Protein AF-A0A0S8FRU2-F1 (afdb_monomer_lite)

Secondary structure (DSSP, 8-state):
--GGGGS-HHHHHHHH--HHHHHHHHHHHHHHTT-SS-S-HHHHHHHHHHHHHHHHHHHHSGGGTT-

Foldseek 3Di:
DCVCVVDDPVCVVVVVDCPVVVVLVVVLCVVCVVVPDDPDPVVSVVSSVVSVVVVVVVCVPCVNVVD

Structure (mmCIF, N/CA/C/O backbone):
data_AF-A0A0S8FRU2-F1
#
_entry.id   AF-A0A0S8FRU2-F1
#
loop_
_atom_site.group_PDB
_atom_site.id
_atom_site.type_symbol
_atom_site.label_atom_id
_atom_site.label_alt_id
_atom_site.label_comp_id
_atom_site.label_asym_id
_atom_site.label_entity_id
_atom_site.label_seq_id
_atom_site.pdbx_PDB_ins_code
_atom_site.Cartn_x
_atom_site.Cartn_y
_atom_site.Cartn_z
_atom_site.occupancy
_atom_site.B_iso_or_equiv
_atom_site.auth_seq_id
_atom_site.auth_comp_id
_atom_site.auth_asym_id
_atom_site.auth_atom_id
_atom_site.pdbx_PDB_model_num
ATOM 1 N N . MET A 1 1 ? -24.314 -11.448 -2.292 1.00 60.56 1 MET A N 1
ATOM 2 C CA . MET A 1 1 ? -23.438 -10.376 -1.759 1.00 60.56 1 MET A CA 1
ATOM 3 C C . MET A 1 1 ? -23.884 -9.917 -0.351 1.00 60.56 1 MET A C 1
ATOM 5 O O . MET A 1 1 ? -24.041 -8.734 -0.111 1.00 60.56 1 MET A O 1
ATOM 9 N N . LEU A 1 2 ? -24.095 -10.833 0.609 1.00 71.44 2 LEU A N 1
ATOM 10 C CA . LEU A 1 2 ? -24.503 -10.482 1.994 1.00 71.44 2 LEU A CA 1
ATOM 11 C C . LEU A 1 2 ? -23.716 -11.256 3.068 1.00 71.44 2 LEU A C 1
ATOM 13 O O . LEU A 1 2 ? -24.054 -11.217 4.244 1.00 71.44 2 LEU A O 1
ATOM 17 N N . VAL A 1 3 ? -22.649 -11.959 2.675 1.00 80.19 3 VAL A N 1
ATOM 18 C CA . VAL A 1 3 ? -21.882 -12.842 3.572 1.00 80.19 3 VAL A CA 1
ATOM 19 C C . VAL A 1 3 ? -21.250 -12.063 4.734 1.00 80.19 3 VAL A C 1
ATOM 21 O O . VAL A 1 3 ? -21.197 -12.577 5.844 1.00 80.19 3 VAL A O 1
ATOM 24 N N . PHE A 1 4 ? -20.880 -10.794 4.524 1.00 75.31 4 PHE A N 1
ATOM 25 C CA . PHE A 1 4 ? -20.251 -9.959 5.553 1.00 75.31 4 PHE A CA 1
ATOM 26 C C . PHE A 1 4 ? -21.160 -9.641 6.755 1.00 75.31 4 PHE A C 1
ATOM 28 O O . PHE A 1 4 ? -20.642 -9.332 7.818 1.00 75.31 4 PHE A O 1
ATOM 35 N N . LEU A 1 5 ? -22.493 -9.740 6.627 1.00 81.19 5 LEU A N 1
ATOM 36 C CA . LEU A 1 5 ? -23.442 -9.464 7.722 1.00 81.19 5 LEU A CA 1
ATOM 37 C C . LEU A 1 5 ? -23.396 -10.505 8.848 1.00 81.19 5 LEU A C 1
ATOM 39 O O . LEU A 1 5 ? -23.926 -10.253 9.926 1.00 81.19 5 LEU A O 1
ATOM 43 N N . LYS A 1 6 ? -22.780 -11.666 8.596 1.00 84.50 6 LYS A N 1
ATOM 44 C CA . LYS A 1 6 ? -22.569 -12.717 9.598 1.00 84.50 6 LYS A CA 1
ATOM 45 C C . LYS A 1 6 ? -21.336 -12.466 10.479 1.00 84.50 6 LYS A C 1
ATOM 47 O O . LYS A 1 6 ? -21.197 -13.119 11.504 1.00 84.50 6 LYS A O 1
ATOM 52 N N . GLU A 1 7 ? -20.473 -11.528 10.089 1.00 79.19 7 GLU A N 1
ATOM 53 C CA . GLU A 1 7 ? -19.207 -11.215 10.762 1.00 79.19 7 GLU A CA 1
ATOM 54 C C . GLU A 1 7 ? -19.342 -10.047 11.754 1.00 79.19 7 GLU A C 1
ATOM 56 O O . GLU A 1 7 ? -20.324 -9.302 11.730 1.00 79.19 7 GLU A O 1
ATOM 61 N N . ASP A 1 8 ? -18.322 -9.832 12.593 1.00 83.00 8 ASP A N 1
ATOM 62 C CA . ASP A 1 8 ? -18.258 -8.703 13.535 1.00 83.00 8 ASP A CA 1
ATOM 63 C C . ASP A 1 8 ? -18.386 -7.347 12.804 1.00 83.00 8 ASP A C 1
ATOM 65 O O . ASP A 1 8 ? -17.732 -7.085 11.787 1.00 83.00 8 ASP A O 1
ATOM 69 N N . LYS A 1 9 ? -19.188 -6.434 13.370 1.00 80.31 9 LYS A N 1
ATOM 70 C CA . LYS A 1 9 ? -19.388 -5.059 12.883 1.00 80.31 9 LYS A CA 1
ATOM 71 C C . LYS A 1 9 ? -18.078 -4.283 12.702 1.00 80.31 9 LYS A C 1
ATOM 73 O O . LYS A 1 9 ? -18.006 -3.415 11.829 1.00 80.31 9 LYS A O 1
ATOM 78 N N . LYS A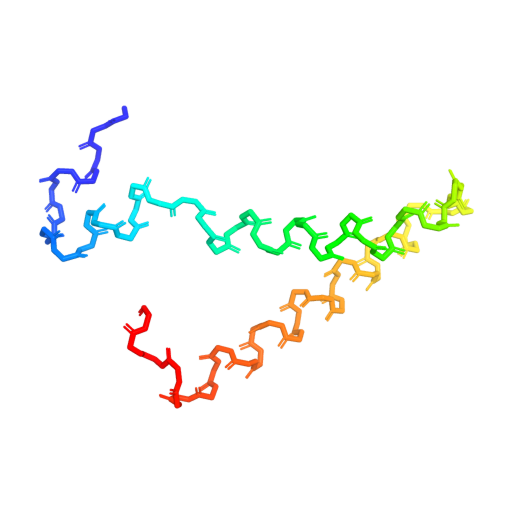 1 10 ? -17.034 -4.597 13.477 1.00 79.25 10 LYS A N 1
ATOM 79 C CA . LYS A 1 10 ? -15.685 -4.026 13.308 1.00 79.25 10 LYS A CA 1
ATOM 80 C C . LYS A 1 10 ? -15.088 -4.360 11.940 1.00 79.25 10 LYS A C 1
ATOM 82 O O . LYS A 1 10 ? -14.433 -3.515 11.330 1.00 79.25 10 LYS A O 1
ATOM 87 N N . LEU A 1 11 ? -15.349 -5.562 11.427 1.00 78.69 11 LEU A N 1
ATOM 88 C CA . LEU A 1 11 ? -14.873 -6.007 10.121 1.00 78.69 11 LEU A CA 1
ATOM 89 C C . LEU A 1 11 ? -15.644 -5.332 8.980 1.00 78.69 11 LEU A C 1
ATOM 91 O O . LEU A 1 11 ? -15.088 -5.110 7.908 1.00 78.69 11 LEU A O 1
ATOM 95 N N . TRP A 1 12 ? -16.896 -4.924 9.205 1.00 83.06 12 TRP A N 1
ATOM 96 C CA . TRP A 1 12 ? -17.733 -4.330 8.158 1.00 83.06 12 TRP A CA 1
ATOM 97 C C . TRP A 1 12 ? -17.159 -3.025 7.621 1.00 83.06 12 TRP A C 1
ATOM 99 O O . TRP A 1 12 ? -17.283 -2.755 6.432 1.00 83.06 12 TRP A O 1
ATOM 109 N N . VAL A 1 13 ? -16.546 -2.201 8.475 1.00 80.00 13 VAL A N 1
ATOM 110 C CA . VAL A 1 13 ? -15.902 -0.948 8.042 1.00 80.00 13 VAL A CA 1
ATOM 111 C C . VAL A 1 13 ? -14.746 -1.249 7.085 1.00 80.00 13 VAL A C 1
ATOM 113 O O . VAL A 1 13 ? -14.599 -0.584 6.060 1.00 80.00 13 VAL A O 1
ATOM 116 N N . LYS A 1 14 ? -13.975 -2.300 7.379 1.00 79.12 14 LYS A N 1
ATOM 117 C CA . LYS A 1 14 ? -12.848 -2.744 6.554 1.00 79.12 14 LYS A CA 1
ATOM 118 C C . LYS A 1 14 ? -13.330 -3.360 5.239 1.00 79.12 14 LYS A C 1
ATOM 120 O O . LYS A 1 14 ? -12.900 -2.933 4.181 1.00 79.12 14 LYS A O 1
ATOM 125 N N . VAL A 1 15 ? -14.292 -4.282 5.291 1.00 82.62 15 VAL A N 1
ATOM 126 C CA . VAL A 1 15 ? -14.841 -4.971 4.106 1.00 82.62 15 VAL A CA 1
ATOM 127 C C . VAL A 1 15 ? -15.551 -4.009 3.150 1.00 82.62 15 VAL A C 1
A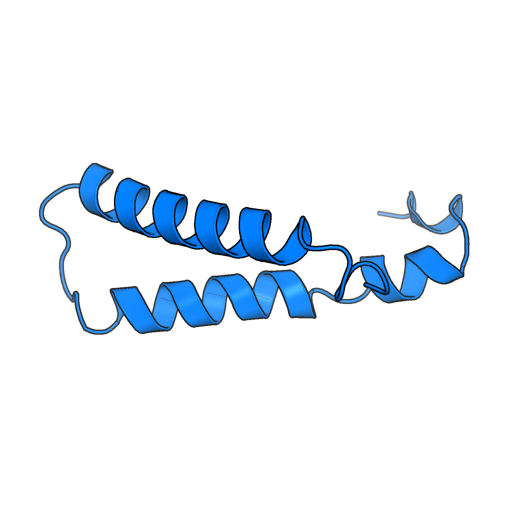TOM 129 O O . VAL A 1 15 ? -15.479 -4.182 1.938 1.00 82.62 15 VAL A O 1
ATOM 132 N N . ARG A 1 16 ? -16.216 -2.971 3.675 1.00 80.81 16 ARG A N 1
ATOM 133 C CA . ARG A 1 16 ? -16.888 -1.954 2.851 1.00 80.81 16 ARG A CA 1
ATOM 134 C C . ARG A 1 16 ? -15.926 -1.002 2.144 1.00 80.81 16 ARG A C 1
ATOM 136 O O . ARG A 1 16 ? -16.358 -0.321 1.220 1.00 80.81 16 ARG A O 1
ATOM 143 N N . THR A 1 17 ? -14.668 -0.905 2.580 1.00 82.88 17 THR A N 1
ATOM 144 C CA . THR A 1 17 ? -13.712 0.055 2.017 1.00 82.88 17 THR A CA 1
ATOM 145 C C . THR A 1 17 ? -12.641 -0.645 1.190 1.00 82.88 17 THR A C 1
ATOM 147 O O . THR A 1 17 ? -11.881 -1.480 1.664 1.00 82.88 17 THR A O 1
ATOM 150 N N . THR A 1 18 ? -12.530 -0.246 -0.072 1.00 88.25 18 THR A N 1
ATOM 151 C CA . THR A 1 18 ? -11.507 -0.729 -1.012 1.00 88.25 18 THR A CA 1
ATOM 152 C C . THR A 1 18 ? -10.225 0.102 -0.969 1.00 88.25 18 THR A C 1
ATOM 154 O O . THR A 1 18 ? -9.301 -0.170 -1.730 1.00 88.25 18 THR A O 1
ATOM 157 N N . ASN A 1 19 ? -10.118 1.067 -0.046 1.00 86.88 19 ASN A N 1
ATOM 158 C CA . ASN A 1 19 ? -9.015 2.033 0.066 1.00 86.88 19 ASN A CA 1
ATOM 159 C C . ASN A 1 19 ? -7.618 1.393 0.006 1.00 86.88 19 ASN A C 1
ATOM 161 O O . ASN A 1 19 ? -6.708 1.931 -0.625 1.00 86.88 19 ASN A O 1
ATOM 165 N N . VAL A 1 20 ? -7.430 0.244 0.662 1.00 85.19 20 VAL A N 1
ATOM 166 C CA . VAL A 1 20 ? -6.142 -0.470 0.673 1.00 85.19 20 VAL A CA 1
ATOM 167 C C . VAL A 1 20 ? -5.809 -1.021 -0.716 1.00 85.19 20 VAL A C 1
ATOM 169 O O . VAL A 1 20 ? -4.696 -0.831 -1.211 1.00 85.19 20 VAL A O 1
ATOM 172 N N . ILE A 1 21 ? -6.791 -1.645 -1.367 1.00 87.62 21 ILE A N 1
ATOM 173 C CA . ILE A 1 21 ? -6.662 -2.237 -2.702 1.00 87.62 21 ILE A CA 1
ATOM 174 C C . ILE A 1 21 ? -6.462 -1.133 -3.750 1.00 87.62 21 ILE A C 1
ATOM 176 O O . ILE A 1 21 ? -5.553 -1.200 -4.578 1.00 87.62 21 ILE A O 1
ATOM 180 N N . GLU A 1 22 ? -7.250 -0.064 -3.675 1.00 91.38 22 GLU A N 1
ATOM 181 C CA . GLU A 1 22 ? -7.137 1.093 -4.563 1.00 91.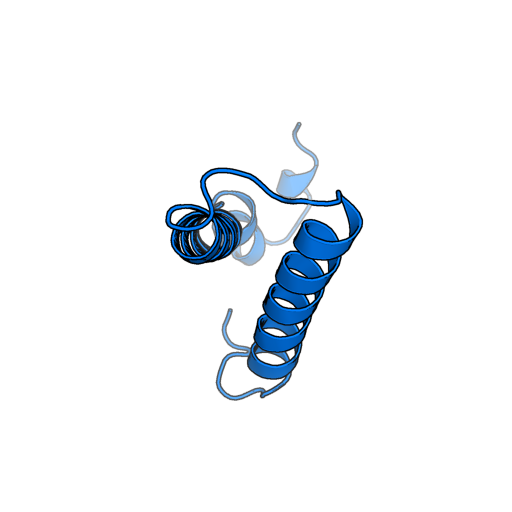38 22 GLU A CA 1
ATOM 182 C C . GLU A 1 22 ? -5.774 1.771 -4.452 1.00 91.38 22 GLU A C 1
ATOM 184 O O . GLU A 1 22 ? -5.172 2.131 -5.467 1.00 91.38 22 GLU A O 1
ATOM 189 N N . ARG A 1 23 ? -5.241 1.894 -3.230 1.00 90.81 23 ARG A N 1
ATOM 190 C CA . ARG A 1 23 ? -3.902 2.441 -2.998 1.00 90.81 23 ARG A CA 1
ATOM 191 C C . ARG A 1 23 ? -2.816 1.580 -3.644 1.00 90.81 23 ARG A C 1
ATOM 193 O O . ARG A 1 23 ? -1.913 2.140 -4.265 1.00 90.81 23 ARG A O 1
ATOM 200 N N . LEU A 1 24 ? -2.917 0.252 -3.549 1.00 91.19 24 LEU A N 1
ATOM 201 C CA . LEU A 1 24 ? -1.988 -0.672 -4.206 1.00 91.19 24 LEU A CA 1
ATOM 202 C C . LEU A 1 24 ? -2.029 -0.502 -5.734 1.00 91.19 24 LEU A C 1
ATOM 204 O O . LEU A 1 24 ? -0.987 -0.315 -6.365 1.00 91.19 24 LEU A O 1
ATOM 208 N N . PHE A 1 25 ? -3.225 -0.479 -6.330 1.00 91.50 25 PHE A N 1
ATOM 209 C CA . PHE A 1 25 ? -3.377 -0.295 -7.777 1.00 91.50 25 PHE A CA 1
ATOM 210 C C . PHE A 1 25 ? -2.958 1.093 -8.263 1.00 91.50 25 PHE A C 1
ATOM 212 O O . PHE A 1 25 ? -2.504 1.230 -9.402 1.00 91.50 25 PHE A O 1
ATOM 219 N N . LYS A 1 26 ? -3.090 2.130 -7.430 1.00 94.19 26 LYS A N 1
ATOM 220 C CA . LYS A 1 26 ? -2.605 3.480 -7.741 1.00 94.19 26 LYS A CA 1
ATOM 221 C C . LYS A 1 26 ? -1.079 3.513 -7.832 1.00 94.19 26 LYS A C 1
ATOM 223 O O . LYS A 1 26 ? -0.537 4.109 -8.759 1.00 94.19 26 LYS A O 1
ATOM 228 N N . GLU A 1 27 ? -0.393 2.838 -6.914 1.00 92.56 27 GLU A N 1
ATOM 229 C CA . GLU A 1 27 ? 1.069 2.718 -6.924 1.00 92.56 27 GLU A CA 1
ATOM 230 C C . GLU A 1 27 ? 1.575 1.864 -8.087 1.00 92.56 27 GLU A C 1
ATOM 232 O O . GLU A 1 27 ? 2.565 2.225 -8.727 1.00 92.56 27 GLU A O 1
ATOM 237 N N . LEU A 1 28 ? 0.864 0.782 -8.417 1.00 92.50 28 LEU A N 1
ATOM 238 C CA . LEU A 1 28 ? 1.154 -0.020 -9.602 1.00 92.50 28 LEU A CA 1
ATOM 239 C C . LEU A 1 28 ? 1.043 0.832 -10.871 1.00 92.50 28 LEU A C 1
ATOM 241 O O . LEU A 1 28 ? 2.010 0.943 -11.620 1.00 92.50 28 LEU A O 1
ATOM 245 N N . ARG A 1 29 ? -0.087 1.531 -11.055 1.00 92.00 29 ARG A N 1
ATOM 246 C CA . ARG A 1 29 ? -0.302 2.431 -12.199 1.00 92.00 29 ARG A CA 1
ATOM 247 C C . ARG A 1 29 ? 0.735 3.546 -12.278 1.00 92.00 29 ARG A C 1
ATOM 249 O O . ARG A 1 29 ? 1.166 3.888 -13.370 1.00 92.00 29 ARG A O 1
ATOM 256 N N . LYS A 1 30 ? 1.171 4.110 -11.149 1.00 92.38 30 LYS A N 1
ATOM 257 C CA . LYS A 1 30 ? 2.216 5.146 -11.137 1.00 92.38 30 LYS A CA 1
ATOM 258 C C . LYS A 1 30 ? 3.549 4.630 -11.694 1.00 92.38 30 LYS A C 1
ATOM 260 O O . LYS A 1 30 ? 4.237 5.378 -12.379 1.00 92.38 30 LYS A O 1
ATOM 265 N N . ARG A 1 31 ? 3.900 3.371 -11.416 1.00 90.12 31 ARG A N 1
ATOM 266 C CA . ARG A 1 31 ? 5.146 2.736 -11.883 1.00 90.12 31 ARG A CA 1
ATOM 267 C C . ARG A 1 31 ? 5.080 2.305 -13.340 1.00 90.12 31 ARG A C 1
ATOM 269 O O . ARG A 1 31 ? 6.088 2.386 -14.029 1.00 90.12 31 ARG A O 1
ATOM 276 N N . THR A 1 32 ? 3.909 1.874 -13.798 1.00 89.31 32 THR A N 1
ATOM 277 C CA . THR A 1 32 ? 3.714 1.413 -15.176 1.00 89.31 32 THR A CA 1
ATOM 278 C C . THR A 1 32 ? 3.384 2.549 -16.143 1.00 89.31 32 THR A C 1
ATOM 280 O O . THR A 1 32 ? 3.670 2.430 -17.323 1.00 89.31 32 THR A O 1
ATOM 283 N N . ARG A 1 33 ? 2.862 3.689 -15.671 1.00 88.88 33 ARG A N 1
ATOM 284 C CA . ARG A 1 33 ? 2.552 4.868 -16.502 1.00 88.88 33 ARG A CA 1
ATOM 285 C C . ARG A 1 33 ? 3.719 5.401 -17.358 1.00 88.88 33 ARG A C 1
ATOM 287 O O . ARG A 1 33 ? 3.446 5.766 -18.495 1.00 88.88 33 ARG A O 1
ATOM 294 N N . PRO A 1 34 ? 4.982 5.477 -16.889 1.00 87.94 34 PRO A N 1
ATOM 295 C CA . PRO A 1 34 ? 6.104 5.850 -17.762 1.00 87.94 34 PRO A CA 1
ATOM 296 C C . PRO A 1 34 ? 6.520 4.737 -18.740 1.00 87.94 34 PRO A C 1
ATOM 298 O O . PRO A 1 34 ? 7.233 5.000 -19.702 1.00 87.94 34 PRO A O 1
ATOM 301 N N . MET A 1 35 ? 6.085 3.497 -18.512 1.00 86.31 35 MET A N 1
ATOM 302 C CA . MET A 1 35 ? 6.409 2.324 -19.323 1.00 86.31 35 MET A CA 1
ATOM 303 C C . MET A 1 35 ? 5.281 2.108 -20.341 1.00 86.31 35 MET A C 1
ATOM 305 O O . MET A 1 35 ? 4.440 1.232 -20.173 1.00 86.31 35 MET A O 1
ATOM 309 N N . SER A 1 36 ? 5.235 2.964 -21.368 1.00 71.94 36 SER A N 1
ATOM 310 C CA . SER A 1 36 ? 4.184 2.965 -22.408 1.00 71.94 36 SER A CA 1
ATOM 311 C C . SER A 1 36 ? 3.982 1.593 -23.073 1.00 71.94 36 SER A C 1
ATOM 313 O O . SER A 1 36 ? 2.862 1.223 -23.416 1.00 71.94 36 SER A O 1
ATOM 315 N N . LEU A 1 37 ? 5.060 0.812 -23.208 1.00 80.50 37 LEU A N 1
ATOM 316 C CA . LEU A 1 37 ? 5.031 -0.545 -23.740 1.00 80.50 37 LEU A CA 1
ATOM 317 C C . LEU A 1 37 ? 5.926 -1.454 -22.893 1.00 80.50 37 LEU A C 1
ATOM 319 O O . LEU A 1 37 ? 7.068 -1.108 -22.586 1.00 80.50 37 LEU A O 1
ATOM 323 N N . PHE A 1 38 ? 5.417 -2.630 -22.539 1.00 81.75 38 PHE A N 1
ATOM 324 C CA . PHE A 1 38 ? 6.224 -3.693 -21.949 1.00 81.75 38 PHE A CA 1
ATOM 325 C C . PHE A 1 38 ? 6.701 -4.631 -23.052 1.00 81.75 38 PHE A C 1
ATOM 327 O O . PHE A 1 38 ? 5.910 -5.029 -23.900 1.00 81.75 38 PHE A O 1
ATOM 334 N N . ALA A 1 39 ? 7.982 -5.007 -23.017 1.00 81.25 39 ALA A N 1
ATOM 335 C CA . ALA A 1 39 ? 8.540 -5.954 -23.981 1.00 81.25 39 ALA A CA 1
ATOM 336 C C . ALA A 1 39 ? 7.902 -7.350 -23.858 1.00 81.25 39 ALA A C 1
ATOM 338 O O . ALA A 1 39 ? 7.603 -7.961 -24.870 1.00 81.25 39 ALA A O 1
ATOM 339 N N . ASN A 1 40 ? 7.656 -7.815 -22.624 1.00 86.88 40 ASN A N 1
ATOM 340 C CA . ASN A 1 40 ? 7.080 -9.126 -22.302 1.00 86.88 40 ASN A CA 1
ATOM 341 C C . ASN A 1 40 ? 6.127 -9.012 -21.099 1.00 86.88 40 ASN A C 1
ATOM 343 O O . ASN A 1 40 ? 6.355 -8.185 -20.208 1.00 86.88 40 ASN A O 1
ATOM 347 N N . VAL A 1 41 ? 5.127 -9.898 -21.018 1.00 87.50 41 VAL A N 1
ATOM 348 C CA . VAL A 1 41 ? 4.176 -9.983 -19.887 1.00 87.50 41 VAL A CA 1
ATOM 349 C C . VAL A 1 41 ? 4.895 -10.268 -18.563 1.00 87.50 41 VAL A C 1
ATOM 351 O O . VAL A 1 41 ? 4.599 -9.648 -17.547 1.00 87.50 41 VAL A O 1
ATOM 354 N N . GLU A 1 42 ? 5.940 -11.095 -18.582 1.00 91.56 42 GLU A N 1
ATOM 355 C CA . GLU A 1 42 ? 6.723 -11.416 -17.381 1.00 91.56 42 GLU A CA 1
ATOM 356 C C . GLU A 1 42 ? 7.369 -10.189 -16.718 1.00 91.56 42 GLU A C 1
ATOM 358 O O . GLU A 1 42 ? 7.585 -10.156 -15.506 1.00 91.56 42 GLU A O 1
ATOM 363 N N . SER A 1 43 ? 7.709 -9.158 -17.501 1.00 88.00 43 SER A N 1
ATOM 364 C CA . SER A 1 43 ? 8.268 -7.918 -16.952 1.00 88.00 43 SER A CA 1
ATOM 365 C C . SER A 1 43 ? 7.248 -7.185 -16.089 1.00 88.00 43 SER A C 1
ATOM 367 O O . SER A 1 43 ? 7.614 -6.618 -15.058 1.00 88.00 43 SER A O 1
ATOM 369 N N . TYR A 1 44 ? 5.974 -7.237 -16.479 1.00 89.62 44 TYR A N 1
ATOM 370 C CA . TYR A 1 44 ? 4.879 -6.704 -15.683 1.00 89.62 44 TYR A CA 1
ATOM 371 C C . TYR A 1 44 ? 4.682 -7.520 -14.399 1.00 89.62 44 TYR A C 1
ATOM 373 O O . TYR A 1 44 ? 4.617 -6.937 -13.313 1.00 89.62 44 TYR A O 1
ATOM 381 N N . ASP A 1 45 ? 4.695 -8.852 -14.496 1.00 91.94 45 ASP A N 1
ATOM 382 C CA . ASP A 1 45 ? 4.534 -9.738 -13.336 1.00 91.94 45 ASP A CA 1
ATOM 383 C C . ASP A 1 45 ? 5.630 -9.538 -12.289 1.00 91.94 45 ASP A C 1
ATOM 385 O O . ASP A 1 45 ? 5.347 -9.490 -11.092 1.00 91.94 45 ASP A O 1
ATOM 389 N N . ARG A 1 46 ? 6.878 -9.314 -12.716 1.00 92.88 46 ARG A N 1
ATOM 390 C CA . ARG A 1 46 ? 7.977 -8.975 -11.798 1.00 92.88 46 ARG A CA 1
ATOM 391 C C . ARG A 1 46 ? 7.714 -7.674 -11.037 1.00 92.88 46 ARG A C 1
ATOM 393 O O . ARG A 1 46 ? 7.967 -7.605 -9.834 1.00 92.88 46 ARG A O 1
ATOM 400 N N . ILE A 1 47 ? 7.187 -6.646 -11.706 1.00 91.44 47 ILE A N 1
ATOM 401 C CA . ILE A 1 47 ? 6.843 -5.367 -11.063 1.00 91.44 47 ILE A CA 1
ATOM 402 C C . ILE A 1 47 ? 5.705 -5.565 -10.058 1.00 91.44 47 ILE A C 1
ATOM 404 O O . ILE A 1 47 ? 5.793 -5.063 -8.932 1.00 91.44 47 ILE A O 1
ATOM 408 N N . LEU A 1 48 ? 4.666 -6.308 -10.448 1.00 92.44 48 LEU A N 1
ATOM 409 C CA . LEU A 1 48 ? 3.535 -6.633 -9.586 1.00 92.44 48 LEU A CA 1
ATOM 410 C C . LEU A 1 48 ? 3.993 -7.410 -8.347 1.00 92.44 48 LEU A C 1
ATOM 412 O O . LEU A 1 48 ? 3.707 -6.992 -7.224 1.00 92.44 48 LEU A O 1
ATOM 416 N N . TYR A 1 49 ? 4.764 -8.481 -8.539 1.00 94.44 49 TYR A N 1
ATOM 417 C CA . TYR A 1 49 ? 5.294 -9.309 -7.459 1.00 94.44 49 TYR A CA 1
ATOM 418 C C . TYR A 1 49 ? 6.143 -8.492 -6.481 1.00 94.44 49 TYR A C 1
ATOM 420 O O . TYR A 1 49 ? 5.923 -8.547 -5.271 1.00 94.44 49 TYR A O 1
ATOM 428 N N . CYS A 1 50 ? 7.066 -7.670 -6.988 1.00 93.75 50 CYS A N 1
ATOM 429 C CA . CYS A 1 50 ? 7.890 -6.800 -6.152 1.00 93.75 50 CYS A CA 1
ATOM 430 C C . CYS A 1 50 ? 7.051 -5.814 -5.329 1.00 93.75 50 CYS A C 1
ATOM 432 O O . CYS A 1 50 ? 7.361 -5.567 -4.160 1.00 93.75 50 CYS A O 1
ATOM 434 N N . LEU A 1 51 ? 5.989 -5.248 -5.912 1.00 92.81 51 LEU A N 1
ATOM 435 C CA . LEU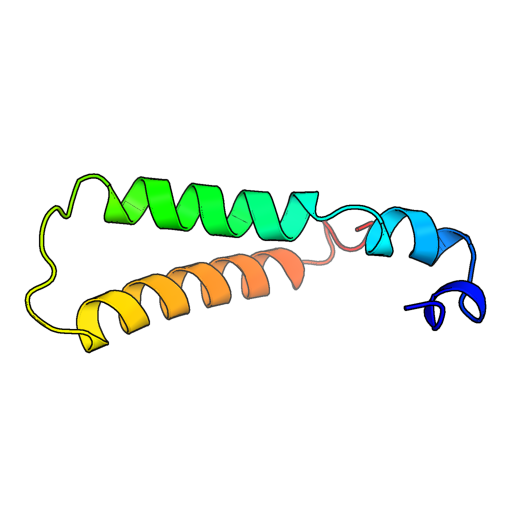 A 1 51 ? 5.096 -4.335 -5.203 1.00 92.81 51 LEU A CA 1
ATOM 436 C C . LEU A 1 51 ? 4.340 -5.068 -4.090 1.00 92.81 51 LEU A C 1
ATOM 438 O O . LEU A 1 51 ? 4.387 -4.634 -2.941 1.00 92.81 51 LEU A O 1
ATOM 442 N N . VAL A 1 52 ? 3.698 -6.191 -4.414 1.00 91.56 52 VAL A N 1
ATOM 443 C CA . VAL A 1 52 ? 2.930 -6.994 -3.453 1.00 91.56 52 VAL A CA 1
ATOM 444 C C . VAL A 1 52 ? 3.827 -7.474 -2.315 1.00 91.56 52 VAL A C 1
ATOM 446 O O . VAL A 1 52 ? 3.483 -7.270 -1.154 1.00 91.56 52 VAL A O 1
ATOM 449 N N . LYS A 1 53 ? 5.016 -8.008 -2.620 1.00 93.44 53 LYS A N 1
ATOM 450 C CA . LYS A 1 53 ? 5.989 -8.450 -1.613 1.00 93.44 53 LYS A CA 1
ATOM 451 C C . LYS A 1 53 ? 6.400 -7.311 -0.682 1.00 93.44 53 LYS A C 1
ATOM 453 O O . LYS A 1 53 ? 6.383 -7.483 0.531 1.00 93.44 53 LYS A O 1
ATOM 458 N N . LYS A 1 54 ? 6.689 -6.125 -1.233 1.00 91.25 54 LYS A N 1
ATOM 459 C CA . LYS A 1 54 ? 7.016 -4.930 -0.440 1.00 91.25 54 LYS A CA 1
ATOM 460 C C . LYS A 1 54 ? 5.885 -4.547 0.519 1.00 91.25 54 LYS A C 1
ATOM 462 O O . LYS A 1 54 ? 6.158 -4.188 1.663 1.00 91.25 54 LYS A O 1
ATOM 467 N N . TYR A 1 55 ? 4.636 -4.576 0.057 1.00 89.56 55 TYR A N 1
ATOM 468 C CA . TYR A 1 55 ? 3.485 -4.277 0.911 1.00 89.56 55 TYR A CA 1
ATOM 469 C C . TYR A 1 55 ? 3.260 -5.350 1.969 1.00 89.56 55 TYR A C 1
ATOM 471 O O . TYR A 1 55 ? 3.005 -4.999 3.114 1.00 89.56 55 TYR A O 1
ATOM 479 N N . ASN A 1 56 ? 3.434 -6.622 1.616 1.00 89.88 56 ASN A N 1
ATOM 480 C CA . ASN A 1 56 ? 3.264 -7.730 2.546 1.00 89.88 56 ASN A CA 1
ATOM 481 C C . ASN A 1 56 ? 4.281 -7.663 3.695 1.00 89.88 56 ASN A C 1
ATOM 483 O O . ASN A 1 56 ? 3.885 -7.653 4.854 1.00 89.88 56 ASN A O 1
ATOM 487 N N . THR A 1 57 ? 5.570 -7.465 3.388 1.00 89.56 57 THR A N 1
ATOM 488 C CA . THR A 1 57 ? 6.614 -7.257 4.409 1.00 89.56 57 THR A CA 1
ATOM 489 C C . THR A 1 57 ? 6.339 -6.019 5.264 1.00 89.56 57 THR A C 1
ATOM 491 O O . THR A 1 57 ? 6.611 -6.007 6.460 1.00 89.56 57 THR A O 1
ATOM 494 N N . LYS A 1 58 ? 5.765 -4.961 4.674 1.00 86.69 58 LYS A N 1
ATOM 495 C CA . LYS A 1 58 ? 5.373 -3.765 5.429 1.00 86.69 58 LYS A CA 1
ATOM 496 C C . LYS A 1 58 ? 4.199 -4.034 6.378 1.00 86.69 58 LYS A C 1
ATOM 498 O O . LYS A 1 58 ? 4.170 -3.449 7.452 1.00 86.69 58 LYS A O 1
ATOM 503 N N . TRP A 1 59 ? 3.226 -4.849 5.981 1.00 84.75 59 TRP A N 1
ATOM 504 C CA . TRP A 1 59 ? 2.071 -5.200 6.815 1.00 84.75 59 TRP A CA 1
ATOM 505 C C . TRP A 1 59 ? 2.408 -6.221 7.906 1.00 84.75 59 TRP A C 1
ATOM 507 O O . TRP A 1 59 ? 1.764 -6.219 8.951 1.00 84.75 59 TRP A O 1
ATOM 517 N N . GLU A 1 60 ? 3.433 -7.043 7.688 1.00 83.00 60 GLU A N 1
ATOM 518 C CA . GLU A 1 60 ? 3.967 -7.996 8.667 1.00 83.00 60 GLU A CA 1
ATOM 519 C C . GLU A 1 60 ? 4.648 -7.300 9.861 1.00 83.00 60 GLU A C 1
ATOM 521 O O . GLU A 1 60 ? 4.600 -7.788 10.993 1.00 83.00 60 GLU A O 1
ATOM 526 N N . ASP A 1 61 ? 5.216 -6.108 9.645 1.00 82.25 61 ASP A N 1
ATOM 527 C CA . ASP A 1 61 ? 5.733 -5.255 10.715 1.00 82.25 61 ASP A CA 1
ATOM 528 C C . ASP A 1 61 ? 4.555 -4.729 11.566 1.00 82.25 61 ASP A C 1
ATOM 530 O O . ASP A 1 61 ? 3.836 -3.795 11.195 1.00 82.25 61 ASP A O 1
ATOM 534 N N . ARG A 1 62 ? 4.326 -5.368 12.726 1.00 59.59 62 ARG A N 1
ATOM 535 C CA . ARG A 1 62 ? 3.159 -5.184 13.622 1.00 59.59 62 ARG A CA 1
ATOM 536 C C . ARG A 1 62 ? 2.904 -3.752 14.106 1.00 59.59 62 ARG A C 1
ATOM 538 O O . ARG A 1 62 ? 1.866 -3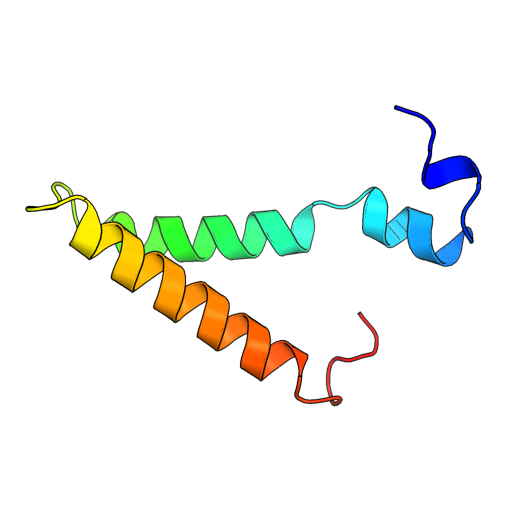.494 14.711 1.00 59.59 62 ARG A O 1
ATOM 545 N N . ARG A 1 63 ? 3.782 -2.801 13.786 1.00 56.88 63 ARG A N 1
ATOM 546 C CA . ARG A 1 63 ? 3.568 -1.356 13.968 1.00 56.88 63 ARG A CA 1
ATOM 547 C C . ARG A 1 63 ? 2.352 -0.818 13.199 1.00 56.88 63 ARG A C 1
ATOM 549 O O . ARG A 1 63 ? 1.861 0.257 13.530 1.00 56.88 63 ARG A O 1
ATOM 556 N N . TYR A 1 64 ? 1.834 -1.573 12.228 1.00 52.09 64 TYR A N 1
ATOM 557 C CA . TYR A 1 64 ? 0.631 -1.231 11.459 1.00 52.09 64 TYR A CA 1
ATOM 558 C C . TYR A 1 64 ? -0.507 -2.255 11.617 1.00 52.09 64 TYR A C 1
ATOM 560 O O . TYR A 1 64 ? -1.511 -2.150 10.922 1.00 52.09 64 TYR A O 1
ATOM 568 N N . ALA A 1 65 ? -0.408 -3.220 12.540 1.00 52.56 65 ALA A N 1
ATOM 569 C CA . ALA A 1 65 ? -1.411 -4.281 12.732 1.00 52.56 65 ALA A CA 1
ATOM 570 C C . ALA A 1 65 ? -2.742 -3.802 13.360 1.00 52.56 65 ALA A C 1
ATOM 572 O O . ALA A 1 65 ? -3.578 -4.608 13.754 1.00 52.56 65 ALA A O 1
ATOM 573 N N . ILE A 1 66 ? -2.942 -2.484 13.451 1.00 49.88 66 ILE A N 1
ATOM 574 C CA . ILE A 1 66 ? -4.209 -1.851 13.847 1.00 49.88 66 ILE A CA 1
ATOM 575 C C . ILE A 1 66 ? -5.132 -1.663 12.614 1.00 49.88 66 ILE A C 1
ATOM 577 O O . ILE A 1 66 ? -6.263 -1.194 12.745 1.00 49.88 66 ILE A O 1
ATOM 581 N N . PHE A 1 67 ? -4.678 -2.052 11.414 1.00 46.16 67 PHE A N 1
ATOM 582 C CA . PHE A 1 67 ? -5.510 -2.144 10.208 1.00 46.16 67 PHE A CA 1
ATOM 583 C C . PHE A 1 67 ? -6.349 -3.409 10.123 1.00 46.16 67 PHE A C 1
ATOM 585 O O . PHE A 1 67 ? -6.143 -4.394 10.858 1.00 46.16 67 PHE A O 1
#

InterPro domains:
  IPR001207 Transposase, mutator type [PF00872] (2-60)

Organism: NCBI:txid1703779

Sequence (67 aa):
MLVFLKEDKKLWVKVRTTNVIERLFKELRKRTRPMSLFANVESYDRILYCLVKKYNTKWEDRRYAIF

pLDDT: mean 83.12, std 11.41, range [46.16, 94.44]

Radius of gyration: 15.85 Å; c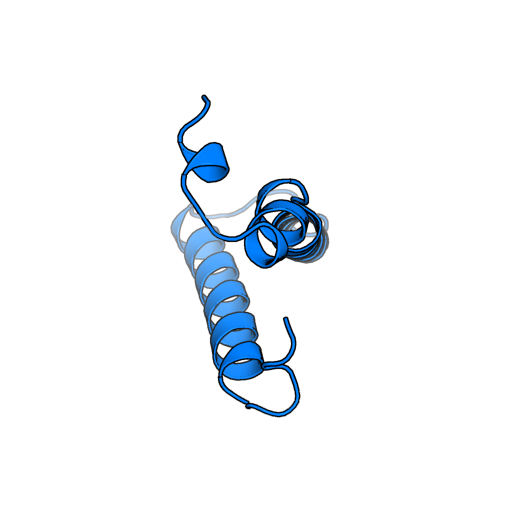hains: 1; bounding box: 33×19×38 Å